Protein AF-A0A1S3R0Y3-F1 (afdb_monomer)

Solvent-accessible surface area (backbone atoms only — not comparable to full-atom values): 11071 Å² total; per-residue (Å²): 137,81,85,80,73,81,81,74,73,84,85,60,102,58,86,78,63,63,68,37,52,80,75,58,66,42,32,92,83,38,48,72,44,59,36,94,90,79,39,44,61,43,45,50,50,42,82,32,35,34,68,80,30,34,78,36,69,38,55,59,54,77,77,58,70,69,76,22,34,86,81,18,46,62,41,65,45,91,49,38,69,45,35,50,48,47,82,26,37,35,62,80,35,19,73,37,76,48,66,53,46,78,75,60,78,46,63,93,84,22,50,65,40,68,37,86,57,42,67,48,67,46,70,60,94,86,68,75,69,80,77,76,77,93,63,90,78,75,92,62,76,51,77,71,58,60,51,54,55,53,51,54,56,54,54,60,60,55,66,75,70,62,89,73,82,94,81,82,85,82,91,84,91,131

Radius of gyration: 30.77 Å; Cα contacts (8 Å, |Δi|>4): 221; chains: 1; bounding box: 70×53×86 Å

Secondary structure (DSSP, 8-state):
-----------SS-TT---GGGG--SPTT-EEEE-TTT--EEEEPPTTEESTTS-EE--TTTSSS-S-STTPEEEEETTEEEEEPPTTEESTTS-EEP-GGGG----TTPEEEEETTEEEEEPPTT----------S-----HHHHHHHHHHHHHHHHHSS--S----PPP---

pLDDT: mean 76.76, std 22.25, range [33.72, 98.38]

Mean predicted aligned error: 16.37 Å

Structure (mmCIF, N/CA/C/O backbone):
data_AF-A0A1S3R0Y3-F1
#
_entry.id   AF-A0A1S3R0Y3-F1
#
loop_
_atom_site.group_PDB
_atom_site.id
_atom_site.type_symbol
_atom_site.label_atom_id
_atom_site.label_alt_id
_atom_site.label_comp_id
_atom_site.label_asym_id
_atom_site.label_entity_id
_atom_site.label_seq_id
_atom_site.pdbx_PDB_ins_code
_atom_site.Cartn_x
_atom_site.Cartn_y
_atom_site.Cartn_z
_atom_site.occupancy
_atom_site.B_iso_or_equiv
_atom_site.auth_seq_id
_atom_site.auth_comp_id
_atom_site.auth_asym_id
_atom_site.auth_atom_id
_atom_site.pdbx_PDB_model_num
ATOM 1 N N . MET A 1 1 ? -7.680 -12.166 -41.995 1.00 37.97 1 MET A N 1
ATOM 2 C CA . MET A 1 1 ? -7.065 -10.854 -42.284 1.00 37.97 1 MET A CA 1
ATOM 3 C C . MET A 1 1 ? -6.129 -10.521 -41.136 1.00 37.97 1 MET A C 1
ATOM 5 O O . MET A 1 1 ? -6.615 -10.230 -40.055 1.00 37.97 1 MET A O 1
ATOM 9 N N . ALA A 1 2 ? -4.818 -10.668 -41.329 1.00 43.03 2 ALA A N 1
ATOM 10 C CA . ALA A 1 2 ? -3.822 -10.238 -40.351 1.00 43.03 2 ALA A CA 1
ATOM 11 C C . ALA A 1 2 ? -3.462 -8.782 -40.661 1.00 43.03 2 ALA A C 1
ATOM 13 O O . ALA A 1 2 ? -3.116 -8.464 -41.800 1.00 43.03 2 ALA A O 1
ATOM 14 N N . LEU A 1 3 ? -3.620 -7.901 -39.676 1.00 42.75 3 LEU A N 1
ATOM 15 C CA . LEU A 1 3 ? -3.210 -6.507 -39.779 1.00 42.75 3 LEU A CA 1
ATOM 16 C C . LEU A 1 3 ? -1.680 -6.476 -39.788 1.00 42.75 3 LEU A C 1
ATOM 18 O O . LEU A 1 3 ? -1.038 -6.750 -38.779 1.00 42.75 3 LEU A O 1
ATOM 22 N N . PHE A 1 4 ? -1.109 -6.193 -40.957 1.00 45.78 4 PHE A N 1
ATOM 23 C CA . PHE A 1 4 ? 0.299 -5.858 -41.104 1.00 45.78 4 PHE A CA 1
ATOM 24 C C . PHE A 1 4 ? 0.556 -4.563 -40.328 1.00 45.78 4 PHE A C 1
ATOM 26 O O . PHE A 1 4 ? 0.118 -3.493 -40.748 1.00 45.78 4 PHE A O 1
ATOM 33 N N . VAL A 1 5 ? 1.248 -4.656 -39.194 1.00 47.97 5 VAL A N 1
ATOM 34 C CA . VAL A 1 5 ? 1.864 -3.480 -38.575 1.00 47.97 5 VAL A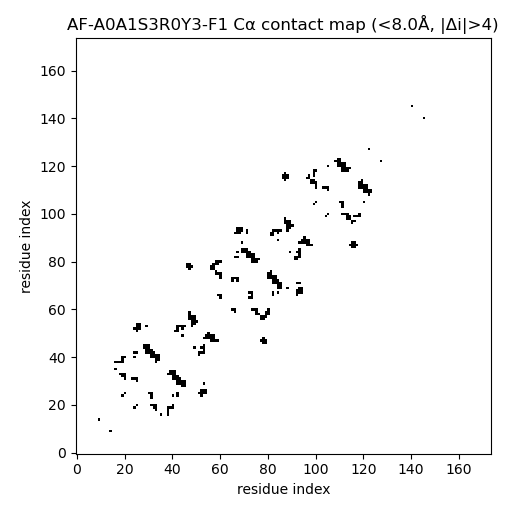 CA 1
ATOM 35 C C . VAL A 1 5 ? 3.049 -3.102 -39.473 1.00 47.97 5 VAL A C 1
ATOM 37 O O . VAL A 1 5 ? 3.887 -3.966 -39.742 1.00 47.97 5 VAL A O 1
ATOM 40 N N . PRO A 1 6 ? 3.111 -1.875 -40.018 1.00 47.69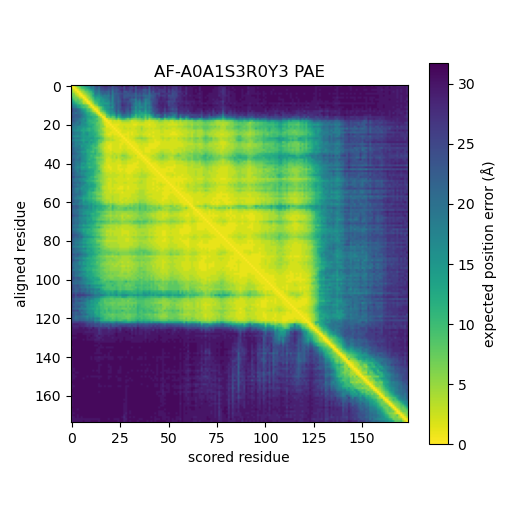 6 PRO A N 1
ATOM 41 C CA . PRO A 1 6 ? 4.212 -1.475 -40.882 1.00 47.69 6 PRO A CA 1
ATOM 42 C C . PRO A 1 6 ? 5.517 -1.515 -40.083 1.00 47.69 6 PRO A C 1
ATOM 44 O O . PRO A 1 6 ? 5.657 -0.820 -39.080 1.00 47.69 6 PRO A O 1
ATOM 47 N N . VAL A 1 7 ? 6.467 -2.336 -40.532 1.00 56.19 7 VAL A N 1
ATOM 48 C CA . VAL A 1 7 ? 7.832 -2.354 -40.001 1.00 56.19 7 VAL A CA 1
ATOM 49 C C . VAL A 1 7 ? 8.481 -1.036 -40.413 1.00 56.19 7 VAL A C 1
ATOM 51 O O . VAL A 1 7 ? 8.823 -0.835 -41.579 1.00 56.19 7 VAL A O 1
ATOM 54 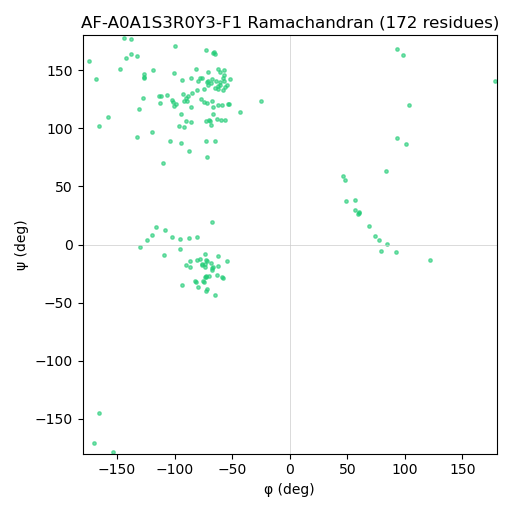N N . SER A 1 8 ? 8.577 -0.096 -39.477 1.00 55.28 8 SER A N 1
ATOM 55 C CA . SER A 1 8 ? 9.318 1.147 -39.669 1.00 55.28 8 SER A CA 1
ATOM 56 C C . SER A 1 8 ? 10.802 0.828 -39.907 1.00 55.28 8 SER A C 1
ATOM 58 O O . SER A 1 8 ? 11.365 0.010 -39.176 1.00 55.28 8 SER A O 1
ATOM 60 N N . PRO A 1 9 ? 11.453 1.439 -40.916 1.00 57.53 9 PRO A N 1
ATOM 61 C CA . PRO A 1 9 ? 12.876 1.235 -41.166 1.00 57.53 9 PRO A CA 1
ATOM 62 C C . PRO A 1 9 ? 13.696 1.717 -39.957 1.00 57.53 9 PRO A C 1
ATOM 64 O O . PRO A 1 9 ? 13.252 2.638 -39.259 1.00 57.53 9 PRO A O 1
ATOM 67 N N . PRO A 1 10 ? 14.883 1.132 -39.700 1.00 54.03 10 PRO A N 1
ATOM 68 C CA . PRO A 1 10 ? 15.693 1.465 -38.534 1.00 54.03 10 PRO A CA 1
ATOM 69 C C . PRO A 1 10 ? 16.044 2.953 -38.577 1.00 54.03 10 PRO A C 1
ATOM 71 O O . PRO A 1 10 ? 16.822 3.413 -39.410 1.00 54.03 10 PRO A O 1
ATOM 74 N N . SER A 1 11 ? 15.399 3.720 -37.705 1.00 55.38 11 SER A N 1
ATOM 75 C CA . SER A 1 11 ? 15.542 5.168 -37.626 1.00 55.38 11 SER A CA 1
ATOM 76 C C . SER A 1 11 ? 16.413 5.480 -36.413 1.00 55.38 11 SER A C 1
ATOM 78 O O . SER A 1 11 ? 15.910 5.632 -35.305 1.00 55.38 11 SER A O 1
ATOM 80 N N . GLY A 1 12 ? 17.732 5.521 -36.612 1.00 55.03 12 GLY A N 1
ATOM 81 C CA . GLY A 1 12 ? 18.718 5.806 -35.567 1.00 55.03 12 GLY A CA 1
ATOM 82 C C . GLY A 1 12 ? 20.138 5.9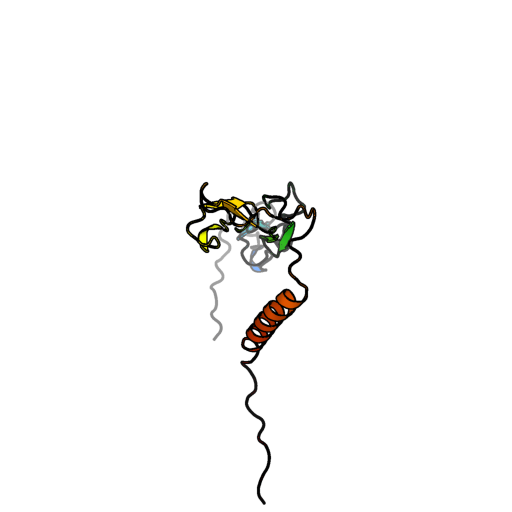25 -36.131 1.00 55.03 12 GLY A C 1
ATOM 83 O O . GLY A 1 12 ? 20.427 5.406 -37.204 1.00 55.03 12 GLY A O 1
ATOM 84 N N . LEU A 1 13 ? 21.032 6.615 -35.411 1.00 53.72 13 LEU A N 1
ATOM 85 C CA . LEU A 1 13 ? 22.403 6.957 -35.842 1.00 53.72 13 LEU A CA 1
ATOM 86 C C . LEU A 1 13 ? 23.315 5.729 -36.097 1.00 53.72 13 LEU A C 1
ATOM 88 O O . LEU A 1 13 ? 24.408 5.881 -36.634 1.00 53.72 13 LEU A O 1
ATOM 92 N N . LEU A 1 14 ? 22.876 4.518 -35.731 1.00 57.19 14 LEU A N 1
ATOM 93 C CA . LEU A 1 14 ? 23.610 3.257 -35.872 1.00 57.19 14 LEU A CA 1
ATOM 94 C C . LEU A 1 14 ? 22.691 2.186 -36.486 1.00 57.19 14 LEU A C 1
ATOM 96 O O . LEU A 1 14 ? 21.966 1.488 -35.783 1.00 57.19 14 LEU A O 1
ATOM 100 N N . CYS A 1 15 ? 22.715 2.052 -37.813 1.00 55.59 15 CYS A N 1
ATOM 101 C CA . CYS A 1 15 ? 21.831 1.198 -38.622 1.00 55.59 15 CYS A CA 1
ATOM 102 C C . CYS A 1 15 ? 22.006 -0.334 -38.439 1.00 55.59 15 CYS A C 1
ATOM 104 O O . CYS A 1 15 ? 21.624 -1.092 -39.326 1.00 55.59 15 CYS A O 1
ATOM 106 N N . HIS A 1 16 ? 22.614 -0.794 -37.340 1.00 62.06 16 HIS A N 1
ATOM 107 C CA . HIS A 1 16 ? 22.883 -2.210 -37.038 1.00 62.06 16 HIS A CA 1
ATOM 108 C C . HIS A 1 16 ? 22.303 -2.665 -35.688 1.00 62.06 16 HIS A C 1
ATOM 110 O O . HIS A 1 16 ? 22.640 -3.749 -35.217 1.00 62.06 16 HIS A O 1
ATOM 116 N N . LEU A 1 17 ? 21.573 -1.798 -34.981 1.00 66.25 17 LEU A N 1
ATOM 117 C CA . LEU A 1 17 ? 21.052 -2.120 -33.658 1.00 66.25 17 LEU A CA 1
ATOM 118 C C . LEU A 1 17 ? 19.615 -2.611 -33.795 1.00 66.25 17 LEU A C 1
ATOM 120 O O . LEU A 1 17 ? 18.704 -1.810 -34.004 1.00 66.25 17 LEU A O 1
ATOM 124 N N . ASP A 1 18 ? 19.443 -3.928 -33.722 1.0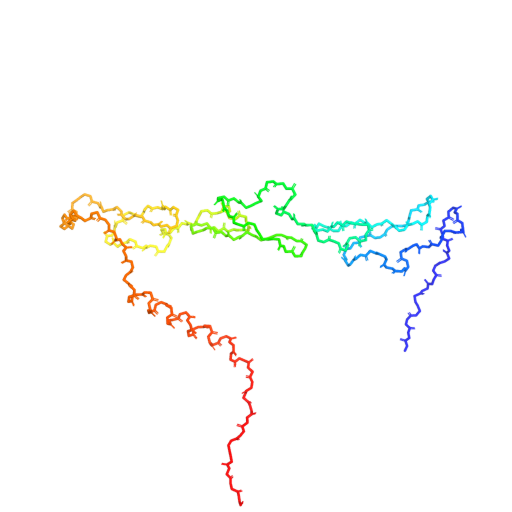0 80.25 18 ASP A N 1
ATOM 125 C CA . ASP A 1 18 ? 18.121 -4.541 -33.680 1.00 80.25 18 ASP A CA 1
ATOM 126 C C . ASP A 1 18 ? 17.389 -4.085 -32.412 1.00 80.25 18 ASP A C 1
ATOM 128 O O . ASP A 1 18 ? 17.976 -4.018 -31.328 1.00 80.25 18 ASP A O 1
ATOM 132 N N . ASP A 1 19 ? 16.106 -3.748 -32.549 1.00 85.50 19 ASP A N 1
ATOM 133 C CA . ASP A 1 19 ? 15.282 -3.378 -31.404 1.00 85.50 19 ASP A CA 1
ATOM 134 C C . ASP A 1 19 ? 15.093 -4.594 -30.488 1.00 85.50 19 ASP A C 1
ATOM 136 O O . ASP A 1 19 ? 14.425 -5.575 -30.830 1.00 85.50 19 ASP A O 1
ATOM 140 N N . ALA A 1 20 ? 15.685 -4.521 -29.300 1.00 89.81 20 ALA A N 1
ATOM 141 C CA . ALA A 1 20 ? 15.667 -5.601 -28.327 1.00 89.81 20 ALA A CA 1
ATOM 142 C C . ALA A 1 20 ? 14.262 -5.846 -27.753 1.00 89.81 20 ALA A C 1
ATOM 144 O O . ALA A 1 20 ? 13.978 -6.942 -27.260 1.00 89.81 20 ALA A O 1
ATOM 145 N N . CYS A 1 21 ? 13.369 -4.856 -27.848 1.00 91.25 21 CYS A N 1
ATOM 146 C CA . CYS A 1 21 ? 12.012 -4.929 -27.320 1.00 91.25 21 CYS A CA 1
ATOM 147 C C . CYS A 1 21 ? 11.048 -5.740 -28.202 1.00 91.25 21 CYS A C 1
ATOM 149 O O . CYS A 1 21 ? 9.997 -6.150 -27.715 1.00 91.25 21 CYS A O 1
ATOM 151 N N . VAL A 1 22 ? 11.418 -6.079 -29.446 1.00 91.38 22 VAL A N 1
ATOM 152 C CA . VAL A 1 22 ? 10.579 -6.875 -30.373 1.00 91.38 22 VAL A CA 1
ATOM 153 C C . VAL A 1 22 ? 10.190 -8.243 -29.801 1.00 91.38 22 VAL A C 1
ATOM 155 O O . VAL A 1 22 ? 9.133 -8.781 -30.126 1.00 91.38 22 VAL A O 1
ATOM 158 N N . SER A 1 23 ? 11.027 -8.809 -28.931 1.00 90.56 23 SER A N 1
ATOM 159 C CA . SER A 1 23 ? 10.782 -10.111 -28.298 1.00 90.56 23 SER A CA 1
ATOM 160 C C . SER A 1 23 ? 9.965 -10.046 -27.002 1.00 90.56 23 SER A C 1
ATOM 162 O O . SER A 1 23 ? 9.802 -11.076 -26.356 1.00 90.56 23 SER A O 1
ATOM 164 N N . ASN A 1 24 ? 9.448 -8.868 -26.625 1.00 90.94 24 ASN A N 1
ATOM 165 C CA . ASN A 1 24 ? 8.795 -8.609 -25.335 1.00 90.94 24 ASN A CA 1
ATOM 166 C C . ASN A 1 24 ? 9.594 -9.176 -24.141 1.00 90.94 24 ASN A C 1
ATOM 168 O O . ASN A 1 24 ? 9.101 -10.028 -23.403 1.00 90.94 24 ASN A O 1
ATOM 172 N N . PRO A 1 25 ? 10.850 -8.738 -23.949 1.00 94.56 25 PRO A N 1
ATOM 173 C CA . PRO A 1 25 ? 11.733 -9.296 -22.925 1.00 94.56 25 PRO A CA 1
ATOM 174 C C . PRO A 1 25 ? 11.360 -8.888 -21.489 1.00 94.56 25 PRO A C 1
ATOM 176 O O . PRO A 1 25 ? 11.892 -9.468 -20.545 1.00 94.56 25 PRO A O 1
ATOM 179 N N . CYS A 1 26 ? 10.493 -7.886 -21.317 1.00 96.19 26 CYS A N 1
ATOM 180 C CA . CYS A 1 26 ? 10.024 -7.400 -20.020 1.00 96.19 26 CYS A CA 1
ATOM 181 C C . CYS A 1 26 ? 8.635 -7.969 -19.700 1.00 96.19 26 CYS A C 1
ATOM 183 O O . CYS A 1 26 ? 7.825 -8.166 -20.605 1.00 96.19 26 CYS A O 1
ATOM 185 N N . ASN A 1 27 ? 8.355 -8.199 -18.417 1.00 95.31 27 ASN A N 1
ATOM 186 C CA . ASN A 1 27 ? 7.056 -8.675 -17.948 1.00 95.31 27 ASN A CA 1
ATOM 187 C C . ASN A 1 27 ? 5.938 -7.638 -18.167 1.00 95.31 27 ASN A C 1
ATOM 189 O O . ASN A 1 27 ? 6.201 -6.455 -18.403 1.00 95.31 27 ASN A O 1
ATOM 193 N N . GLU A 1 28 ? 4.685 -8.081 -18.071 1.00 91.50 28 GLU A N 1
ATOM 194 C CA . GLU A 1 28 ? 3.516 -7.226 -18.281 1.00 91.50 28 GLU A CA 1
ATOM 195 C C . GLU A 1 28 ? 3.538 -5.977 -17.384 1.00 91.50 28 GLU A C 1
ATOM 197 O O . GLU A 1 28 ? 3.884 -6.024 -16.205 1.00 91.50 28 GLU A O 1
ATOM 202 N N . GLY A 1 29 ? 3.188 -4.827 -17.966 1.00 90.19 29 GLY A N 1
ATOM 203 C CA . GLY A 1 29 ? 3.180 -3.539 -17.266 1.00 90.19 29 GLY A CA 1
ATOM 204 C C . GLY A 1 29 ? 4.550 -2.865 -17.110 1.00 90.19 29 GLY A C 1
ATOM 205 O O . GLY A 1 29 ? 4.597 -1.720 -16.660 1.00 90.19 29 GLY A O 1
ATOM 206 N N . ALA A 1 30 ? 5.651 -3.514 -17.503 1.00 95.75 30 ALA A N 1
ATOM 207 C CA . ALA A 1 30 ? 6.968 -2.884 -17.557 1.00 95.75 30 ALA A CA 1
ATOM 208 C C . ALA A 1 30 ? 7.168 -2.059 -18.837 1.00 95.75 30 ALA A C 1
ATOM 210 O O . ALA A 1 30 ? 6.621 -2.364 -19.899 1.00 95.75 30 ALA A O 1
ATOM 211 N N . VAL A 1 31 ? 8.002 -1.023 -18.741 1.00 95.75 31 VAL A N 1
ATOM 212 C CA . VAL A 1 31 ? 8.427 -0.221 -19.898 1.00 95.75 31 VAL A CA 1
ATOM 213 C C . VAL A 1 31 ? 9.736 -0.795 -20.438 1.00 95.75 31 VAL A C 1
ATOM 215 O O . VAL A 1 31 ? 10.672 -1.009 -19.666 1.00 95.75 31 VAL A O 1
ATOM 218 N N . CYS A 1 32 ? 9.798 -1.053 -21.747 1.00 94.62 32 CYS A N 1
ATOM 219 C CA . CYS A 1 32 ? 10.984 -1.580 -22.424 1.00 94.62 32 CYS A CA 1
ATOM 220 C C . CYS A 1 32 ? 11.666 -0.497 -23.262 1.00 94.62 32 CYS A C 1
ATOM 222 O O . CYS A 1 32 ? 11.022 0.107 -24.118 1.00 94.62 32 CYS A O 1
ATOM 224 N N . ASP A 1 33 ? 12.973 -0.328 -23.057 1.00 93.19 33 ASP A N 1
ATOM 225 C CA . ASP A 1 33 ? 13.843 0.536 -23.854 1.00 93.19 33 ASP A CA 1
ATOM 226 C C . ASP A 1 33 ? 15.056 -0.251 -24.375 1.00 93.19 33 ASP A C 1
ATOM 228 O O . ASP 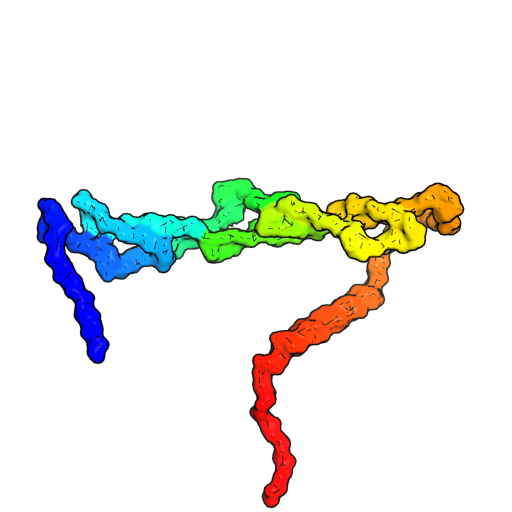A 1 33 ? 15.623 -1.089 -23.673 1.00 93.19 33 ASP A O 1
ATOM 232 N N . THR A 1 34 ? 15.518 0.041 -25.591 1.00 89.19 34 THR A N 1
ATOM 233 C CA . THR A 1 34 ? 16.741 -0.569 -26.142 1.00 89.19 34 THR A CA 1
ATOM 234 C C . THR A 1 34 ? 17.971 0.274 -25.792 1.00 89.19 34 THR A C 1
ATOM 236 O O . THR A 1 34 ? 18.032 1.471 -26.073 1.00 89.19 34 THR A O 1
ATOM 239 N N . ASN A 1 35 ? 18.989 -0.345 -25.186 1.00 87.81 35 ASN A N 1
ATOM 240 C CA . ASN A 1 35 ? 20.236 0.325 -24.822 1.00 87.81 35 ASN A CA 1
ATOM 241 C C . ASN A 1 35 ? 21.037 0.731 -26.078 1.00 87.81 35 ASN A C 1
ATOM 243 O O . ASN A 1 35 ? 21.435 -0.149 -26.845 1.00 87.81 35 ASN A O 1
ATOM 247 N N . PRO A 1 36 ? 21.383 2.020 -26.259 1.00 84.31 36 PRO A N 1
ATOM 248 C CA . PRO A 1 36 ? 22.039 2.504 -27.475 1.00 84.31 36 PRO A CA 1
ATOM 249 C C . PRO A 1 36 ? 23.511 2.079 -27.628 1.00 84.31 36 PRO A C 1
ATOM 251 O O . PRO A 1 36 ? 24.068 2.221 -28.713 1.00 84.31 36 PRO A O 1
ATOM 254 N N . LEU A 1 37 ? 24.163 1.585 -26.567 1.00 84.56 37 LEU A N 1
ATOM 255 C CA . LEU A 1 37 ? 25.581 1.202 -26.584 1.00 84.56 37 LEU A CA 1
ATOM 256 C C . LEU A 1 37 ? 25.801 -0.281 -26.897 1.00 84.56 37 LEU A C 1
ATOM 258 O O . LEU A 1 37 ? 26.807 -0.631 -27.507 1.00 84.56 37 LEU A O 1
ATOM 262 N N . ASN A 1 38 ? 24.903 -1.156 -26.442 1.00 87.00 38 ASN A N 1
ATOM 263 C CA . ASN A 1 38 ? 25.073 -2.609 -26.551 1.00 87.00 38 ASN A CA 1
ATOM 264 C C . ASN A 1 38 ? 23.858 -3.343 -27.135 1.00 87.00 38 ASN A C 1
ATOM 266 O O . ASN A 1 38 ? 23.921 -4.561 -27.280 1.00 87.00 38 ASN A O 1
ATOM 270 N N . GLY A 1 39 ? 22.766 -2.636 -27.449 1.00 84.88 39 GLY A N 1
ATOM 271 C CA . GLY A 1 39 ? 21.568 -3.227 -28.050 1.00 84.88 39 GLY A CA 1
ATOM 272 C C . GLY A 1 39 ? 20.794 -4.151 -27.123 1.00 84.88 39 GLY A C 1
ATOM 273 O O . GLY A 1 39 ? 20.000 -4.953 -27.592 1.00 84.88 39 GLY A O 1
ATOM 274 N N . ARG A 1 40 ? 21.039 -4.100 -25.811 1.00 89.44 40 ARG A N 1
ATOM 275 C CA . ARG A 1 40 ? 20.311 -4.917 -24.839 1.00 89.44 40 ARG A CA 1
ATOM 276 C C . ARG A 1 40 ? 19.017 -4.224 -24.418 1.00 89.44 40 ARG A C 1
ATOM 278 O O . ARG A 1 40 ? 19.014 -3.015 -24.205 1.00 89.44 40 ARG A O 1
ATOM 285 N N . ALA A 1 41 ? 17.959 -5.002 -24.204 1.00 91.31 41 ALA A N 1
ATOM 286 C CA . ALA A 1 41 ? 16.737 -4.504 -23.584 1.00 91.31 41 ALA A CA 1
ATOM 287 C C . ALA A 1 41 ? 16.984 -4.066 -22.131 1.00 91.31 41 ALA A C 1
ATOM 289 O O . ALA A 1 41 ? 17.631 -4.771 -21.347 1.00 91.31 41 ALA A O 1
ATOM 290 N N . ILE A 1 42 ? 16.448 -2.903 -21.789 1.00 94.06 42 ILE A N 1
ATOM 291 C CA . ILE A 1 42 ? 16.377 -2.334 -20.451 1.00 94.06 42 ILE A CA 1
ATOM 292 C C . ILE A 1 42 ? 14.901 -2.317 -20.071 1.00 94.06 42 ILE A C 1
ATOM 294 O O . ILE A 1 42 ? 14.087 -1.708 -20.758 1.00 94.06 42 ILE A O 1
ATOM 298 N N . CYS A 1 43 ? 14.571 -2.986 -18.970 1.00 96.25 43 CYS A N 1
ATOM 299 C CA . CYS A 1 43 ? 13.223 -3.000 -18.426 1.00 96.25 43 CYS A CA 1
ATOM 300 C C . CYS A 1 43 ? 13.141 -2.050 -17.232 1.00 96.25 43 CYS A C 1
ATOM 302 O O . CYS A 1 43 ? 13.891 -2.199 -16.264 1.00 96.25 43 CYS A O 1
ATOM 304 N N . THR A 1 44 ? 12.216 -1.097 -17.289 1.00 96.75 44 THR A N 1
ATOM 305 C CA . THR A 1 44 ? 11.828 -0.275 -16.142 1.00 96.75 44 THR A CA 1
ATOM 306 C C . THR A 1 44 ? 10.609 -0.915 -15.495 1.00 96.75 44 THR A C 1
ATOM 308 O O . THR A 1 44 ? 9.537 -0.979 -16.101 1.00 96.75 44 THR A O 1
ATOM 311 N N . CYS A 1 45 ? 10.792 -1.429 -14.280 1.00 96.88 45 CYS A N 1
ATOM 312 C CA . CYS A 1 45 ? 9.772 -2.222 -13.608 1.00 96.88 45 CYS A CA 1
ATOM 313 C C . CYS A 1 45 ? 8.657 -1.360 -13.010 1.00 96.88 45 CYS A C 1
ATOM 315 O O . CYS A 1 45 ? 8.939 -0.273 -12.492 1.00 96.88 45 CYS A O 1
ATOM 317 N N . PRO A 1 46 ? 7.402 -1.843 -13.044 1.00 95.94 46 PRO A N 1
ATOM 318 C CA . PRO A 1 46 ? 6.334 -1.253 -12.253 1.00 95.94 46 PRO A CA 1
ATOM 319 C C . PRO A 1 46 ? 6.618 -1.430 -10.752 1.00 95.94 46 PRO A C 1
ATOM 321 O O . PRO A 1 46 ? 7.461 -2.234 -10.346 1.00 95.94 46 PRO A O 1
ATOM 324 N N . ALA A 1 47 ? 5.909 -0.667 -9.918 1.00 94.38 47 ALA A N 1
ATOM 325 C CA . ALA A 1 47 ? 5.997 -0.817 -8.467 1.00 94.38 47 ALA A CA 1
ATOM 326 C C . ALA A 1 47 ? 5.644 -2.256 -8.047 1.00 94.38 47 ALA A C 1
ATOM 328 O O . ALA A 1 47 ? 4.736 -2.851 -8.623 1.00 94.38 47 ALA A O 1
ATOM 329 N N . GLY A 1 48 ? 6.373 -2.799 -7.067 1.00 95.38 48 GLY A N 1
ATOM 330 C CA . GLY A 1 48 ? 6.185 -4.173 -6.584 1.00 95.38 48 GLY A CA 1
ATOM 331 C C . GLY A 1 48 ? 6.921 -5.250 -7.392 1.00 95.38 48 GLY A C 1
ATOM 332 O O . GLY A 1 48 ? 6.851 -6.420 -7.041 1.00 95.38 48 GLY A O 1
ATOM 333 N N . PHE A 1 49 ? 7.665 -4.891 -8.447 1.00 97.00 49 PHE A N 1
ATOM 334 C CA . PHE A 1 49 ? 8.424 -5.856 -9.251 1.00 97.00 49 PHE A CA 1
ATOM 335 C C . PHE A 1 49 ? 9.899 -5.485 -9.377 1.00 97.00 49 PHE A C 1
ATOM 337 O O . PHE A 1 49 ? 10.282 -4.316 -9.446 1.00 97.00 49 PHE A O 1
ATOM 344 N N . VAL A 1 50 ? 10.742 -6.511 -9.447 1.00 95.50 50 VAL A N 1
ATOM 345 C CA . VAL A 1 50 ? 12.200 -6.403 -9.529 1.00 95.50 50 VAL A CA 1
ATOM 346 C C . VAL A 1 50 ? 12.787 -7.402 -10.536 1.00 95.50 50 VAL A C 1
ATOM 348 O O . VAL A 1 50 ? 12.095 -8.217 -11.151 1.00 95.50 50 VAL A O 1
ATOM 351 N N . GLY A 1 51 ? 14.105 -7.324 -10.731 1.00 95.38 51 GLY A N 1
ATOM 352 C CA . GLY A 1 51 ? 14.856 -8.185 -11.643 1.00 95.38 51 GLY A CA 1
ATOM 353 C C . GLY A 1 51 ? 15.023 -7.595 -13.045 1.00 95.38 51 GLY A C 1
ATOM 354 O O . GLY A 1 51 ? 14.401 -6.606 -13.413 1.00 95.38 51 GLY A O 1
ATOM 355 N N . GLY A 1 52 ? 15.892 -8.215 -13.849 1.00 94.81 52 GLY A N 1
ATOM 356 C CA . GLY A 1 52 ? 16.257 -7.688 -15.173 1.00 94.81 52 GLY A CA 1
ATOM 357 C C . GLY A 1 52 ? 15.128 -7.693 -16.209 1.00 94.81 52 GLY A C 1
ATOM 358 O O . GLY A 1 52 ? 15.228 -6.971 -17.193 1.00 94.81 52 GLY A O 1
ATOM 359 N N . ALA A 1 53 ? 14.083 -8.492 -15.984 1.00 95.69 53 ALA A N 1
ATOM 360 C CA . ALA A 1 53 ? 12.892 -8.591 -16.827 1.00 95.69 53 ALA A CA 1
ATOM 361 C C . ALA A 1 53 ? 11.601 -8.212 -16.077 1.00 95.69 53 ALA A C 1
ATOM 363 O O . ALA A 1 53 ? 10.516 -8.419 -16.608 1.00 95.69 53 ALA A O 1
ATOM 364 N N . CYS A 1 54 ? 11.691 -7.689 -14.846 1.00 96.88 54 CYS A N 1
ATOM 365 C CA . CYS A 1 54 ? 10.528 -7.352 -14.008 1.00 96.88 54 CYS A CA 1
ATOM 366 C C . CYS A 1 54 ? 9.578 -8.535 -13.741 1.00 96.88 54 CYS A C 1
ATOM 368 O O . CYS A 1 54 ? 8.370 -8.372 -13.597 1.00 96.88 54 CYS A O 1
ATOM 370 N N . ASN A 1 55 ? 10.131 -9.746 -13.712 1.00 95.69 55 ASN A N 1
ATOM 371 C CA . ASN A 1 55 ? 9.404 -11.001 -13.533 1.00 95.69 55 ASN A CA 1
ATOM 372 C C . ASN A 1 55 ? 9.516 -11.561 -12.108 1.00 95.69 55 ASN A C 1
ATOM 374 O O . ASN A 1 55 ? 9.144 -12.707 -11.868 1.00 95.69 55 ASN A O 1
ATOM 378 N N . GLN A 1 56 ? 10.115 -10.802 -11.194 1.00 95.81 56 GLN A N 1
ATOM 379 C CA . GLN A 1 56 ? 10.268 -11.186 -9.799 1.00 95.81 56 GLN A CA 1
ATOM 380 C C . GLN A 1 56 ? 9.430 -10.246 -8.955 1.00 95.81 56 GLN A C 1
ATOM 382 O O . GLN A 1 56 ? 9.557 -9.029 -9.068 1.00 95.81 56 GLN A O 1
ATOM 387 N N . ASP A 1 57 ? 8.594 -10.836 -8.120 1.00 96.75 57 ASP A N 1
ATOM 388 C CA . ASP A 1 57 ? 7.822 -10.124 -7.120 1.00 96.75 57 ASP A CA 1
ATOM 389 C C . ASP A 1 57 ? 8.738 -9.566 -6.019 1.00 96.75 57 ASP A C 1
ATOM 391 O O . ASP A 1 57 ? 9.705 -10.215 -5.599 1.00 96.75 57 ASP A O 1
ATOM 395 N N . MET A 1 58 ? 8.464 -8.340 -5.589 1.00 96.38 58 MET A N 1
ATOM 396 C CA . MET A 1 58 ? 9.202 -7.660 -4.534 1.00 96.38 58 MET A CA 1
ATOM 397 C C . MET A 1 58 ? 8.553 -7.967 -3.187 1.00 96.38 58 MET A C 1
ATOM 399 O O . MET A 1 58 ? 7.532 -7.389 -2.872 1.00 96.38 58 MET A O 1
ATOM 403 N N . ASP A 1 59 ? 9.177 -8.805 -2.356 1.00 96.75 59 ASP A N 1
ATOM 404 C CA . ASP A 1 59 ? 8.613 -9.120 -1.036 1.00 96.75 59 ASP A CA 1
ATOM 405 C C . ASP A 1 59 ? 8.737 -7.947 -0.055 1.00 96.75 59 ASP A C 1
ATOM 407 O O . ASP A 1 59 ? 9.725 -7.876 0.684 1.00 96.75 59 ASP A O 1
ATOM 411 N N . GLU A 1 60 ? 7.750 -7.041 -0.008 1.00 95.88 60 GLU A N 1
ATOM 412 C CA . GLU A 1 60 ? 7.809 -5.835 0.831 1.00 95.88 60 GLU A CA 1
ATOM 413 C C . GLU A 1 60 ? 7.892 -6.134 2.333 1.00 95.88 60 GLU A C 1
ATOM 415 O O . GLU A 1 60 ? 8.347 -5.284 3.105 1.00 95.88 60 GLU A O 1
ATOM 420 N N . CYS A 1 61 ? 7.529 -7.346 2.763 1.00 96.75 61 CYS A N 1
ATOM 421 C CA . CYS A 1 61 ? 7.638 -7.766 4.158 1.00 96.75 61 CYS A CA 1
ATOM 422 C C . CYS A 1 61 ? 9.083 -8.101 4.575 1.00 96.75 61 CYS A C 1
ATOM 424 O O . CYS A 1 61 ? 9.366 -8.143 5.776 1.00 96.75 61 CYS A O 1
ATOM 426 N N . SER A 1 62 ? 9.991 -8.326 3.618 1.00 95.69 62 SER A N 1
ATOM 427 C CA . SER A 1 62 ? 11.361 -8.810 3.868 1.00 95.69 62 SER A CA 1
ATOM 428 C C . SER A 1 62 ? 1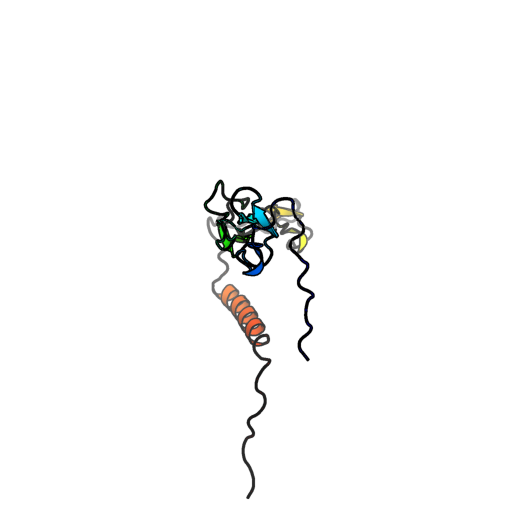2.463 -7.768 3.628 1.00 95.69 62 SER A C 1
ATOM 430 O O . SER A 1 62 ? 13.623 -8.001 3.970 1.00 95.69 62 SER A O 1
ATOM 432 N N . ILE A 1 63 ? 12.137 -6.611 3.050 1.00 90.06 63 ILE A N 1
ATOM 433 C CA . ILE A 1 63 ? 13.130 -5.622 2.566 1.00 90.06 63 ILE A CA 1
ATOM 434 C C . ILE A 1 63 ? 13.502 -4.597 3.640 1.00 90.06 63 ILE A C 1
ATOM 436 O O . ILE A 1 63 ? 14.525 -3.919 3.534 1.00 90.06 63 ILE A O 1
ATOM 440 N N . GLY A 1 64 ? 12.686 -4.463 4.686 1.00 90.00 64 GLY A N 1
ATOM 441 C CA . GLY A 1 64 ? 12.877 -3.443 5.708 1.00 90.00 64 GLY A CA 1
ATOM 442 C C . GLY A 1 64 ? 12.051 -3.674 6.965 1.00 90.00 64 GLY A C 1
ATOM 443 O O . GLY A 1 64 ? 11.862 -4.802 7.417 1.00 90.00 64 GLY A O 1
ATOM 444 N N . ALA A 1 65 ? 11.598 -2.573 7.566 1.00 93.25 65 ALA A N 1
ATOM 445 C CA . ALA A 1 65 ? 10.670 -2.632 8.686 1.00 93.25 65 ALA A CA 1
ATOM 446 C C . ALA A 1 65 ? 9.287 -3.088 8.205 1.00 93.25 65 ALA A C 1
ATOM 448 O O . ALA A 1 65 ? 8.882 -2.767 7.090 1.00 93.25 65 ALA A O 1
ATOM 449 N N . ASN A 1 66 ? 8.561 -3.797 9.073 1.00 95.00 66 ASN A N 1
ATOM 450 C CA . ASN A 1 66 ? 7.194 -4.223 8.794 1.00 95.00 66 ASN A CA 1
ATOM 451 C C . ASN A 1 66 ? 6.338 -3.000 8.392 1.00 95.00 66 ASN A C 1
ATOM 453 O O . ASN A 1 66 ? 6.228 -2.068 9.193 1.00 95.00 66 ASN A O 1
ATOM 457 N N . PRO A 1 67 ? 5.738 -2.983 7.185 1.00 95.75 67 PRO A N 1
ATOM 458 C CA . PRO A 1 67 ? 4.946 -1.852 6.718 1.00 95.75 67 PRO A CA 1
ATOM 459 C C . PRO A 1 67 ? 3.585 -1.743 7.419 1.00 95.75 67 PRO A C 1
ATOM 461 O O . PRO A 1 67 ? 2.895 -0.747 7.223 1.00 95.75 67 PRO A O 1
ATOM 464 N N . CYS A 1 68 ? 3.174 -2.722 8.221 1.00 97.69 68 CYS A N 1
ATOM 465 C CA . CYS A 1 68 ? 1.914 -2.700 8.955 1.00 97.69 68 CYS A CA 1
ATOM 466 C C . CYS A 1 68 ? 2.066 -2.020 10.324 1.00 97.69 68 CYS A C 1
ATOM 468 O O . CYS A 1 68 ? 2.915 -2.403 11.132 1.00 97.69 68 CYS A O 1
ATOM 470 N N . GLU A 1 69 ? 1.204 -1.046 10.603 1.00 96.94 69 GLU A N 1
ATOM 471 C CA . GLU A 1 69 ? 1.112 -0.347 11.885 1.00 96.94 69 GLU A CA 1
ATOM 472 C C . GLU A 1 69 ? 0.485 -1.244 12.969 1.00 96.94 69 GLU A C 1
ATOM 474 O O . GLU A 1 69 ? -0.058 -2.318 12.690 1.00 96.94 69 GLU A O 1
ATOM 479 N N . HIS A 1 70 ? 0.586 -0.815 14.232 1.00 95.69 70 HIS A N 1
ATOM 480 C CA . HIS A 1 70 ? -0.008 -1.488 15.400 1.00 95.69 70 HIS A CA 1
ATOM 481 C C . HIS A 1 70 ? 0.270 -3.002 15.483 1.00 95.69 70 HIS A C 1
ATOM 483 O O . HIS A 1 70 ? -0.577 -3.790 15.904 1.00 95.69 70 HIS A O 1
ATOM 489 N N . PHE A 1 71 ? 1.484 -3.412 15.096 1.00 92.88 71 PHE A N 1
ATOM 490 C CA . PHE A 1 71 ? 1.922 -4.814 15.066 1.00 92.88 71 PHE A CA 1
ATOM 491 C C . PHE A 1 71 ? 1.075 -5.714 14.149 1.00 92.88 71 PHE A C 1
ATOM 493 O O . PHE A 1 71 ? 0.993 -6.926 14.369 1.00 92.88 71 PHE A O 1
ATOM 500 N N . GLY A 1 72 ? 0.464 -5.140 13.108 1.00 96.56 72 GLY A N 1
ATOM 501 C CA . GLY A 1 72 ? -0.196 -5.900 12.053 1.00 96.56 72 GLY A CA 1
ATOM 502 C C . GLY A 1 72 ? 0.767 -6.885 11.387 1.00 96.56 72 GLY A C 1
ATOM 503 O O . GLY A 1 72 ? 1.969 -6.631 11.255 1.00 96.56 72 GLY A O 1
ATOM 504 N N . LYS A 1 73 ? 0.253 -8.042 10.968 1.00 97.56 73 LYS A N 1
ATOM 505 C CA . LYS A 1 73 ? 1.065 -9.051 10.283 1.00 97.56 73 LYS A CA 1
ATOM 506 C C . LYS A 1 73 ? 1.121 -8.735 8.790 1.00 97.56 73 LYS A C 1
ATOM 508 O O . LYS A 1 73 ? 0.091 -8.776 8.122 1.00 97.56 73 LYS A O 1
ATOM 513 N N . CYS A 1 74 ? 2.321 -8.476 8.278 1.00 98.06 74 CYS A N 1
ATOM 514 C CA . CYS A 1 74 ? 2.556 -8.318 6.845 1.00 98.06 74 CYS A CA 1
ATOM 515 C C . CYS A 1 74 ? 2.439 -9.663 6.124 1.00 98.06 74 CYS A C 1
ATOM 517 O O . CYS A 1 74 ? 2.925 -10.691 6.609 1.00 98.06 74 CYS A O 1
ATOM 519 N N . VAL A 1 75 ? 1.773 -9.646 4.975 1.00 97.75 75 VAL A N 1
ATOM 520 C CA . VAL A 1 75 ? 1.641 -10.772 4.057 1.00 97.75 75 VAL A CA 1
ATOM 521 C C . VAL A 1 75 ? 1.991 -10.274 2.665 1.00 97.75 75 VAL A C 1
ATOM 523 O O . VAL A 1 75 ? 1.301 -9.408 2.132 1.00 97.75 75 VAL A O 1
ATOM 526 N N . ASN A 1 76 ? 3.054 -10.832 2.094 1.00 97.81 76 ASN A N 1
ATOM 527 C CA . ASN A 1 76 ? 3.463 -10.517 0.736 1.00 97.81 76 ASN A CA 1
ATOM 528 C C . ASN A 1 76 ? 2.437 -11.028 -0.284 1.00 97.81 76 ASN A C 1
ATOM 530 O O . ASN A 1 76 ? 1.874 -12.117 -0.108 1.00 97.81 76 ASN A O 1
ATOM 534 N N . THR A 1 77 ? 2.206 -10.261 -1.342 1.00 97.12 77 THR A N 1
ATOM 535 C CA . THR A 1 77 ? 1.306 -10.598 -2.449 1.00 97.12 77 THR A CA 1
ATOM 536 C C . THR A 1 77 ? 1.951 -10.211 -3.778 1.00 97.12 77 THR A C 1
ATOM 538 O O . THR A 1 77 ? 2.899 -9.450 -3.813 1.00 97.12 77 THR A O 1
ATOM 541 N N . GLU A 1 78 ? 1.455 -10.726 -4.898 1.00 95.31 78 GLU A N 1
ATOM 542 C CA . GLU A 1 78 ? 2.064 -10.392 -6.188 1.00 95.31 78 GLU A CA 1
ATOM 543 C C . GLU A 1 78 ? 1.874 -8.901 -6.531 1.00 95.31 78 GLU A C 1
ATOM 545 O O . GLU A 1 78 ? 0.745 -8.418 -6.661 1.00 95.31 78 GLU A O 1
ATOM 550 N N . GLY A 1 79 ? 2.987 -8.177 -6.660 1.00 94.12 79 GLY A N 1
ATOM 551 C CA . GLY A 1 79 ? 3.067 -6.749 -6.950 1.00 94.12 79 GLY A CA 1
ATOM 552 C C . GLY A 1 79 ? 2.709 -5.828 -5.779 1.00 94.12 79 GLY A C 1
ATOM 553 O O . GLY A 1 79 ? 2.546 -4.624 -6.002 1.00 94.12 79 GLY A O 1
ATOM 554 N N . SER A 1 80 ? 2.500 -6.356 -4.566 1.00 96.06 80 SER A N 1
ATOM 555 C CA . SER A 1 80 ? 2.123 -5.555 -3.393 1.00 96.06 80 SER A CA 1
ATOM 556 C C . SER A 1 80 ? 2.175 -6.346 -2.080 1.00 96.06 80 SER A C 1
ATOM 558 O O . SER A 1 80 ? 2.469 -7.530 -2.043 1.00 96.06 80 SER A O 1
ATOM 560 N N . PHE A 1 81 ? 1.680 -5.761 -0.992 1.00 97.00 81 PHE A N 1
ATOM 561 C CA . PHE A 1 81 ? 1.503 -6.452 0.283 1.00 97.00 81 PHE A CA 1
ATOM 562 C C . PHE A 1 81 ? 0.119 -6.197 0.883 1.00 97.00 81 PHE A C 1
ATOM 564 O O . PHE A 1 81 ? -0.579 -5.236 0.553 1.00 97.00 81 PHE A O 1
ATOM 571 N N . GLN A 1 82 ? -0.267 -7.050 1.829 1.00 97.81 82 GLN A N 1
ATOM 572 C CA . GLN A 1 82 ? -1.460 -6.872 2.650 1.00 97.81 82 GLN A CA 1
ATOM 573 C C . GLN A 1 82 ? -1.122 -6.957 4.134 1.00 97.81 82 GLN A C 1
ATOM 575 O O . GLN A 1 82 ? -0.310 -7.778 4.566 1.00 97.81 82 GLN A O 1
ATOM 580 N N . CYS A 1 83 ? -1.801 -6.139 4.934 1.00 98.38 83 CYS A N 1
ATOM 581 C CA . CYS A 1 83 ? -1.694 -6.180 6.384 1.00 98.38 83 CYS A CA 1
ATOM 582 C C . CYS A 1 83 ? -2.886 -6.908 7.005 1.00 98.38 83 CYS A C 1
ATOM 584 O O . CYS A 1 83 ? -4.041 -6.522 6.835 1.00 98.38 83 CYS A O 1
ATOM 586 N N . GLN A 1 84 ? -2.602 -7.957 7.773 1.00 98.06 84 GLN A N 1
ATOM 587 C CA . GLN A 1 84 ? -3.583 -8.605 8.636 1.00 98.06 84 GLN A CA 1
ATOM 588 C C . GLN A 1 84 ? -3.620 -7.873 9.977 1.00 98.06 84 GLN A C 1
ATOM 590 O O . GLN A 1 84 ? -2.706 -8.005 10.798 1.00 98.06 84 GLN A O 1
ATOM 595 N N . CYS A 1 85 ? -4.676 -7.090 10.180 1.00 98.00 85 CYS A N 1
ATOM 596 C CA . CYS A 1 85 ? -4.822 -6.249 11.360 1.00 98.00 85 CYS A CA 1
ATOM 597 C C . CYS A 1 85 ? -5.220 -7.038 12.603 1.00 98.00 85 CYS A C 1
ATOM 599 O O . CYS A 1 85 ? -6.005 -7.989 12.550 1.00 98.00 85 CYS A O 1
ATOM 601 N N . GLY A 1 86 ? -4.663 -6.618 13.740 1.00 95.12 86 GLY A N 1
ATOM 602 C CA . GLY A 1 86 ? -5.109 -7.069 15.049 1.00 95.12 86 GLY A CA 1
ATOM 603 C C . GLY A 1 86 ? -6.527 -6.586 15.355 1.00 95.12 86 GLY A C 1
ATOM 604 O O . GLY A 1 86 ? -7.064 -5.687 14.707 1.00 95.12 86 GLY A O 1
ATOM 605 N N . ARG A 1 87 ? -7.143 -7.182 16.378 1.00 94.88 87 ARG A N 1
ATOM 606 C CA . ARG A 1 87 ? -8.458 -6.752 16.865 1.00 94.88 87 ARG A CA 1
ATOM 607 C C . ARG A 1 87 ? -8.404 -5.276 17.286 1.00 94.88 87 ARG A C 1
ATOM 609 O O . ARG A 1 87 ? -7.500 -4.906 18.025 1.00 94.88 87 ARG A O 1
ATOM 616 N N . GLY A 1 88 ? -9.391 -4.490 16.854 1.00 95.44 88 GLY A N 1
ATOM 617 C CA . GLY A 1 88 ? -9.468 -3.051 17.130 1.00 95.44 88 GLY A CA 1
ATOM 618 C C . GLY A 1 88 ? -8.830 -2.165 16.065 1.00 95.44 88 GLY A C 1
ATOM 619 O O . GLY A 1 88 ? -9.004 -0.962 16.122 1.00 95.44 88 GLY A O 1
ATOM 620 N N . TYR A 1 89 ? -8.148 -2.731 15.064 1.00 98.00 89 TYR A N 1
ATOM 621 C CA . TYR A 1 89 ? -7.510 -1.947 14.007 1.00 98.00 89 TYR A CA 1
ATOM 622 C C . TYR A 1 89 ? -8.058 -2.271 12.618 1.00 98.00 89 TYR A C 1
ATOM 624 O O . TYR A 1 89 ? -8.458 -3.401 12.329 1.00 98.00 89 TYR A O 1
ATOM 632 N N . ALA A 1 90 ? -8.039 -1.273 11.743 1.00 95.69 90 ALA A N 1
ATOM 633 C CA . ALA A 1 90 ? -8.477 -1.345 10.357 1.00 95.69 90 ALA A CA 1
ATOM 634 C C . ALA A 1 90 ? -7.592 -0.479 9.442 1.00 95.69 90 ALA A C 1
ATOM 636 O O . ALA A 1 90 ? -6.684 0.217 9.893 1.00 95.69 90 ALA A O 1
ATOM 637 N N . GLY A 1 91 ? -7.884 -0.514 8.143 1.00 97.44 91 GLY A N 1
ATOM 638 C CA . GLY A 1 91 ? -7.140 0.211 7.113 1.00 97.44 91 GLY A CA 1
ATOM 639 C C . GLY A 1 91 ? -6.110 -0.667 6.394 1.00 97.44 91 GLY A C 1
ATOM 640 O O . GLY A 1 91 ? -5.774 -1.748 6.884 1.00 97.44 91 GLY A O 1
ATOM 641 N N . PRO A 1 92 ? -5.615 -0.242 5.217 1.00 96.62 92 PRO A N 1
ATOM 642 C CA . PRO A 1 92 ? -4.664 -1.018 4.418 1.00 96.62 92 PRO A CA 1
ATOM 643 C C . PRO A 1 92 ? -3.359 -1.346 5.147 1.00 96.62 92 PRO A C 1
ATOM 645 O O . PRO A 1 92 ? -2.738 -2.366 4.857 1.00 96.62 92 PRO A O 1
ATOM 648 N N . ARG A 1 93 ? -2.948 -0.496 6.095 1.00 97.12 93 ARG A N 1
ATOM 649 C CA . ARG A 1 93 ? -1.746 -0.671 6.915 1.00 97.12 93 ARG A CA 1
ATOM 650 C C . ARG A 1 93 ? -2.077 -0.830 8.399 1.00 97.12 93 ARG A C 1
ATOM 652 O O . ARG A 1 93 ? -1.169 -0.741 9.215 1.00 97.12 93 ARG A O 1
ATOM 659 N N . CYS A 1 94 ? -3.332 -1.106 8.758 1.00 98.19 94 CYS A N 1
ATOM 660 C CA . CYS A 1 94 ? -3.793 -1.187 10.151 1.00 98.19 94 CYS A CA 1
ATOM 661 C C . CYS A 1 94 ? -3.614 0.117 10.944 1.00 98.19 94 CYS A C 1
ATOM 663 O O . CYS A 1 94 ? -3.437 0.100 12.161 1.00 98.19 94 CYS A O 1
ATOM 665 N N . GLU A 1 95 ? -3.631 1.253 10.252 1.00 97.56 95 GLU A N 1
ATOM 666 C CA . GLU A 1 95 ? -3.383 2.582 10.804 1.00 97.56 95 GLU A CA 1
ATOM 667 C C . GLU A 1 95 ? -4.602 3.199 11.505 1.00 97.56 95 GLU A C 1
ATOM 669 O O . GLU A 1 95 ? -4.469 4.198 12.210 1.00 97.56 95 GLU A O 1
ATOM 674 N N . ILE A 1 96 ? -5.787 2.617 11.312 1.00 97.31 96 ILE A N 1
ATOM 675 C CA . ILE A 1 96 ? -7.054 3.135 11.826 1.00 97.31 96 ILE A CA 1
ATOM 676 C C . ILE A 1 96 ? -7.416 2.378 13.102 1.00 97.31 96 ILE A C 1
ATOM 678 O O . ILE A 1 96 ? -7.590 1.164 13.055 1.00 97.31 96 ILE A O 1
ATOM 682 N N . ASP A 1 97 ? -7.571 3.091 14.218 1.00 96.50 97 ASP A N 1
ATOM 683 C CA . ASP A 1 97 ? -8.214 2.565 15.429 1.00 96.50 97 ASP A CA 1
ATOM 684 C C . ASP A 1 97 ? -9.736 2.561 15.220 1.00 96.50 97 ASP A C 1
ATOM 686 O O . ASP A 1 97 ? -10.326 3.570 14.811 1.00 96.50 97 ASP A O 1
ATOM 690 N N . ILE A 1 98 ? -10.362 1.403 15.398 1.00 97.00 98 ILE A N 1
ATOM 691 C CA . ILE A 1 98 ? -11.806 1.239 15.240 1.00 97.00 98 ILE A CA 1
ATOM 692 C C . ILE A 1 98 ? -12.468 1.867 16.458 1.00 97.00 98 ILE A C 1
ATOM 694 O O . ILE A 1 98 ? -12.070 1.589 17.572 1.00 97.00 98 ILE A O 1
ATOM 698 N N . ASN A 1 99 ? -13.510 2.669 16.243 1.00 96.06 99 ASN A N 1
ATOM 699 C CA . ASN A 1 99 ? -14.290 3.205 17.350 1.00 96.06 99 ASN A CA 1
ATOM 700 C C . ASN A 1 99 ? -15.469 2.279 17.674 1.00 96.06 99 ASN A C 1
ATOM 702 O O . ASN A 1 99 ? -16.508 2.313 16.996 1.00 96.06 99 ASN A O 1
ATOM 706 N N . GLU A 1 100 ? -15.338 1.464 18.719 1.00 96.06 100 GLU A N 1
ATOM 707 C CA . GLU A 1 100 ? -16.371 0.513 19.146 1.00 96.06 100 GLU A CA 1
ATOM 708 C C . GLU A 1 100 ? -17.626 1.195 19.714 1.00 96.06 100 GLU A C 1
ATOM 710 O O . GLU A 1 100 ? -18.692 0.579 19.804 1.00 96.06 100 GLU A O 1
ATOM 715 N N . CYS A 1 101 ? -17.554 2.481 20.061 1.00 95.44 101 CYS A N 1
ATOM 716 C CA . CYS A 1 101 ? -18.706 3.238 20.541 1.00 95.44 101 CYS A CA 1
ATOM 717 C C . CYS A 1 101 ? -19.685 3.642 19.430 1.00 95.44 101 CYS A C 1
ATOM 719 O O . CYS A 1 101 ? -20.836 3.967 19.738 1.00 95.44 101 CYS A O 1
ATOM 721 N N . LEU A 1 102 ? -19.288 3.592 18.151 1.00 95.81 102 LEU A N 1
ATOM 722 C CA . LEU A 1 102 ? -20.158 3.973 17.028 1.00 95.81 102 LEU A CA 1
ATOM 723 C C . LEU A 1 102 ? -21.397 3.082 16.893 1.00 95.81 102 LEU A C 1
ATOM 725 O O . LEU A 1 102 ? -22.432 3.544 16.416 1.00 95.81 102 LEU A O 1
ATOM 729 N N . SER A 1 103 ? -21.338 1.832 17.359 1.00 93.94 103 SER A N 1
ATOM 730 C CA . SER A 1 103 ? -22.504 0.940 17.380 1.00 93.94 103 SER A CA 1
ATOM 731 C C . SER A 1 103 ? -23.451 1.197 18.557 1.00 93.94 103 SER A C 1
ATOM 733 O O . SER A 1 103 ? -24.369 0.411 18.773 1.00 93.94 103 SER A O 1
ATOM 735 N N . MET A 1 104 ? -23.210 2.250 19.349 1.00 92.75 104 MET A N 1
ATOM 736 C CA . MET A 1 104 ? -23.963 2.597 20.558 1.00 92.75 104 MET A CA 1
ATOM 737 C C . MET A 1 104 ? -24.181 1.398 21.504 1.00 92.75 104 MET A C 1
ATOM 739 O O . MET A 1 104 ? -25.319 1.083 21.859 1.00 92.75 104 MET A O 1
ATOM 743 N N . PRO A 1 105 ? -23.114 0.698 21.934 1.00 93.31 105 PRO A N 1
ATOM 744 C CA . PRO A 1 105 ? -23.267 -0.538 22.699 1.00 93.31 105 PRO A CA 1
ATOM 745 C C . PRO A 1 105 ? -23.721 -0.313 24.155 1.00 93.31 105 PRO A C 1
ATOM 747 O O . PRO A 1 105 ? -24.170 -1.246 24.823 1.00 93.31 105 PRO A O 1
ATOM 750 N N . CYS A 1 106 ? -23.605 0.915 24.665 1.00 92.62 106 CYS A N 1
ATOM 751 C CA . CYS A 1 106 ? -23.956 1.266 26.036 1.00 92.62 106 CYS A CA 1
ATOM 752 C C . CYS A 1 106 ? -25.447 1.587 26.184 1.00 92.62 106 CYS A C 1
ATOM 754 O O . CYS A 1 106 ? -26.005 2.398 25.451 1.00 92.62 106 CYS A O 1
ATOM 756 N N . GLN A 1 107 ? -26.086 0.972 27.178 1.00 90.81 107 GLN A N 1
ATOM 757 C CA . GLN A 1 107 ? -27.506 1.164 27.487 1.00 90.81 107 GLN A CA 1
ATOM 758 C C . GLN A 1 107 ? -27.707 2.147 28.651 1.00 90.81 107 GLN A C 1
ATOM 760 O O . GLN A 1 107 ? -26.762 2.480 29.367 1.00 90.81 107 GLN A O 1
ATOM 765 N N . ASN A 1 108 ? -28.959 2.553 28.894 1.00 88.06 108 ASN A N 1
ATOM 766 C CA . ASN A 1 108 ? -29.373 3.370 30.048 1.00 88.06 108 ASN A CA 1
ATOM 767 C C . ASN A 1 108 ? -28.630 4.710 30.182 1.00 88.06 108 ASN A C 1
ATOM 769 O O . ASN A 1 108 ? -28.306 5.129 31.296 1.00 88.06 108 ASN A O 1
ATOM 773 N N . ASP A 1 109 ? -28.361 5.363 29.051 1.00 84.81 109 ASP A N 1
ATOM 774 C CA . ASP A 1 109 ? -27.640 6.640 28.979 1.00 84.81 109 ASP A CA 1
ATOM 775 C C . ASP A 1 109 ? -26.219 6.584 29.577 1.00 84.81 109 ASP A C 1
ATOM 777 O O . ASP A 1 109 ? -25.698 7.589 30.062 1.00 84.81 109 ASP A O 1
ATOM 781 N N . ALA A 1 110 ? -25.585 5.405 29.585 1.00 90.81 110 ALA A N 1
ATOM 782 C CA . ALA A 1 110 ? -24.190 5.271 29.988 1.00 90.81 110 ALA A CA 1
ATOM 783 C C . ALA A 1 110 ? -23.248 5.862 28.926 1.00 90.81 110 ALA A C 1
ATOM 785 O O . ALA A 1 110 ? -23.437 5.667 27.724 1.00 90.81 110 ALA A O 1
ATOM 786 N N . THR A 1 111 ? -22.196 6.548 29.377 1.00 92.94 111 THR A N 1
ATOM 787 C CA . THR A 1 111 ? -21.166 7.116 28.501 1.00 92.94 111 THR A CA 1
ATOM 788 C C . THR A 1 111 ? -20.272 5.999 27.981 1.00 92.94 111 THR A C 1
ATOM 790 O O . THR A 1 111 ? -19.656 5.285 28.772 1.00 92.94 111 THR A O 1
ATOM 793 N N . CYS A 1 112 ? -20.174 5.856 26.662 1.00 95.25 112 CYS A N 1
ATOM 794 C CA . CYS A 1 112 ? -19.244 4.916 26.050 1.00 95.25 112 CYS A CA 1
ATOM 795 C C . CYS A 1 112 ? -17.833 5.506 25.990 1.00 95.25 112 CYS A C 1
ATOM 797 O O . CYS A 1 112 ? -17.653 6.653 25.581 1.00 95.25 112 CYS A O 1
ATOM 799 N N . LEU A 1 113 ? -16.847 4.712 26.399 1.00 96.12 113 LEU A N 1
ATOM 800 C CA . LEU A 1 113 ? -15.433 4.966 26.185 1.00 96.12 113 LEU A CA 1
ATOM 801 C C . LEU A 1 113 ? -14.869 3.946 25.210 1.00 96.12 113 LEU A C 1
ATOM 803 O O . LEU A 1 113 ? -14.990 2.738 25.428 1.00 96.12 113 LEU A O 1
ATOM 807 N N . ASP A 1 114 ? -14.215 4.481 24.194 1.00 94.50 114 ASP A N 1
ATOM 808 C CA . ASP A 1 114 ? -13.514 3.735 23.166 1.00 94.50 114 ASP A CA 1
ATOM 809 C C . ASP A 1 114 ? -12.239 3.092 23.722 1.00 94.50 114 ASP A C 1
ATOM 811 O O . ASP A 1 114 ? -11.550 3.688 24.566 1.00 94.50 114 ASP A O 1
ATOM 815 N N . ARG A 1 115 ? -11.939 1.866 23.297 1.00 94.88 115 ARG A N 1
ATOM 816 C CA . ARG A 1 115 ? -10.727 1.133 23.680 1.00 94.88 115 ARG A CA 1
ATOM 817 C C . ARG A 1 115 ? -10.303 0.243 22.523 1.00 94.88 115 ARG A C 1
ATOM 819 O O . ARG A 1 115 ? -11.132 -0.324 21.846 1.00 94.88 115 ARG A O 1
ATOM 826 N N . ILE A 1 116 ? -9.008 -0.023 22.403 1.00 93.62 116 ILE A N 1
ATOM 827 C CA . ILE A 1 116 ? -8.489 -0.886 21.334 1.00 93.62 116 ILE A CA 1
ATOM 828 C C . ILE A 1 116 ? -9.171 -2.268 21.358 1.00 93.62 116 ILE A C 1
ATOM 830 O O . ILE A 1 116 ? -8.902 -3.103 22.230 1.00 93.62 116 ILE A O 1
ATOM 834 N N . GLY A 1 117 ? -10.045 -2.518 20.380 1.00 92.12 117 GLY A N 1
ATOM 835 C CA . GLY A 1 117 ? -10.739 -3.789 20.191 1.00 92.12 117 GLY A CA 1
ATOM 836 C C . GLY A 1 117 ? -11.914 -4.038 21.138 1.00 92.12 117 GLY A C 1
ATOM 837 O O . GLY A 1 117 ? -12.477 -5.146 21.124 1.00 92.12 117 GLY A O 1
ATOM 838 N N . GLU A 1 118 ? -12.272 -3.078 21.989 1.00 94.50 118 GLU A N 1
ATOM 839 C CA . GLU A 1 118 ? -13.322 -3.208 22.999 1.00 94.50 118 GLU A CA 1
ATOM 840 C C . GLU A 1 118 ? -13.942 -1.851 23.366 1.00 94.50 118 GLU A C 1
ATOM 842 O O . GLU A 1 118 ? -13.591 -0.810 22.846 1.00 94.50 118 GLU A O 1
ATOM 847 N N . PHE A 1 119 ? -14.886 -1.829 24.300 1.00 94.81 119 PHE A N 1
ATOM 848 C CA . PHE A 1 119 ? -15.433 -0.573 24.809 1.00 94.81 119 PHE A CA 1
ATOM 849 C C . PHE A 1 119 ? -15.696 -0.681 26.306 1.00 94.81 119 PHE A C 1
ATOM 851 O O . PHE A 1 119 ? -15.809 -1.769 26.875 1.00 94.81 119 PHE A O 1
ATOM 858 N N . THR A 1 120 ? -15.809 0.458 26.982 1.00 94.06 120 THR A N 1
ATOM 859 C CA . THR A 1 120 ? -16.219 0.520 28.390 1.00 94.06 120 THR A CA 1
ATOM 860 C C . THR A 1 120 ? -17.377 1.485 28.563 1.00 94.06 120 THR A C 1
ATOM 862 O O . THR A 1 120 ? -17.272 2.652 28.213 1.00 94.06 120 THR A O 1
ATOM 865 N N . CYS A 1 121 ? -18.466 1.019 29.170 1.00 94.44 121 CYS A N 1
ATOM 866 C CA . CYS A 1 121 ? -19.595 1.874 29.523 1.00 94.44 121 CYS A CA 1
ATOM 867 C C . CYS A 1 121 ? -19.433 2.418 30.945 1.00 94.44 121 CYS A C 1
ATOM 869 O O . CYS A 1 121 ? -19.320 1.649 31.902 1.00 94.44 121 CYS A O 1
ATOM 871 N N . ILE A 1 122 ? -19.457 3.740 31.093 1.00 91.31 122 ILE A N 1
ATOM 872 C CA . ILE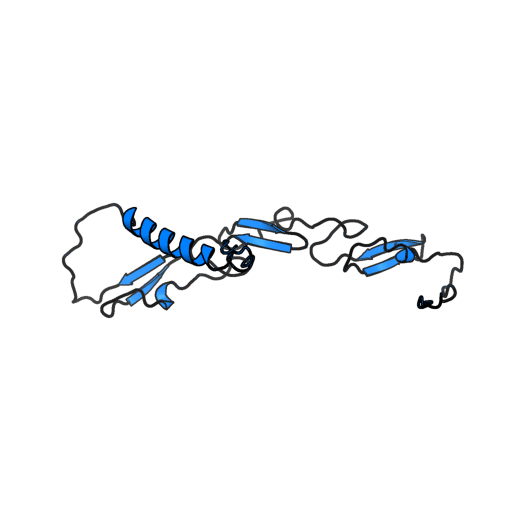 A 1 122 ? -19.445 4.427 32.384 1.00 91.31 122 ILE A CA 1
ATOM 873 C C . ILE A 1 122 ? -20.863 4.875 32.729 1.00 91.31 122 ILE A C 1
ATOM 875 O O . ILE A 1 122 ? -21.464 5.698 32.040 1.00 91.31 122 ILE A O 1
ATOM 879 N N . CYS A 1 123 ? -21.384 4.362 33.840 1.00 85.44 123 CYS A N 1
ATOM 880 C CA . CYS A 1 123 ? -22.674 4.777 34.379 1.00 85.44 123 CYS A CA 1
ATOM 881 C C . CYS A 1 123 ? -22.550 6.101 35.150 1.00 85.44 123 CYS A C 1
ATOM 883 O O . CYS A 1 123 ? -21.601 6.295 35.912 1.00 85.44 123 CYS A O 1
ATOM 885 N N . MET A 1 124 ? -23.543 6.986 35.020 1.00 74.75 124 MET A N 1
ATOM 886 C CA . MET A 1 124 ? -23.600 8.213 35.820 1.00 74.75 124 MET A CA 1
ATOM 887 C C . MET A 1 124 ? -23.758 7.910 37.328 1.00 74.75 124 MET A C 1
ATOM 889 O O . MET A 1 124 ? -24.537 7.019 37.697 1.00 74.75 124 MET A O 1
ATOM 893 N N . PRO A 1 125 ? -23.078 8.662 38.221 1.00 65.56 125 PRO A N 1
ATOM 894 C CA . PRO A 1 125 ? -23.244 8.520 39.666 1.00 65.56 125 PRO A CA 1
ATOM 895 C C . PRO A 1 125 ? -24.706 8.776 40.060 1.00 65.56 125 PRO A C 1
ATOM 897 O O . PRO A 1 125 ? -25.239 9.849 39.799 1.00 65.56 125 PRO A O 1
ATOM 900 N N . GLY A 1 126 ? -25.362 7.786 40.672 1.00 59.47 126 GLY A N 1
ATOM 901 C CA . GLY A 1 126 ? -26.769 7.874 41.100 1.00 59.47 126 GLY A CA 1
ATOM 902 C C . GLY A 1 126 ? -27.690 6.806 40.505 1.00 59.47 126 GLY A C 1
ATOM 903 O O . GLY A 1 126 ? -28.772 6.577 41.039 1.00 59.47 126 GLY A O 1
ATOM 904 N N . ARG A 1 127 ? -27.247 6.077 39.473 1.00 53.84 127 ARG A N 1
ATOM 905 C CA . ARG A 1 127 ? -27.860 4.806 39.049 1.00 53.84 127 ARG A CA 1
ATOM 906 C C . ARG A 1 127 ? -26.913 3.660 39.369 1.00 53.84 127 ARG A C 1
ATOM 908 O O . ARG A 1 127 ? -26.292 3.067 38.494 1.00 53.84 127 ARG A O 1
ATOM 915 N N . THR A 1 128 ? -26.757 3.383 40.659 1.00 49.25 128 THR A N 1
ATOM 916 C CA . THR A 1 128 ? -26.053 2.183 41.103 1.00 49.25 128 THR A CA 1
ATOM 917 C C . THR A 1 128 ? -26.911 0.975 40.747 1.00 49.25 128 THR A C 1
ATOM 919 O O . THR A 1 128 ? -27.908 0.700 41.414 1.00 49.25 128 THR A O 1
ATOM 922 N N . THR A 1 129 ? -26.516 0.222 39.723 1.00 58.06 129 THR A N 1
ATOM 923 C CA . THR A 1 129 ? -26.759 -1.220 39.773 1.00 58.06 129 THR A CA 1
ATOM 924 C C . THR A 1 129 ? -26.083 -1.764 41.042 1.00 58.06 129 THR A C 1
ATOM 926 O O . THR A 1 129 ? -25.116 -1.161 41.531 1.00 58.06 129 THR A O 1
ATOM 929 N N . PRO A 1 130 ? -26.600 -2.844 41.654 1.00 50.66 130 PRO A N 1
ATOM 930 C CA . PRO A 1 130 ? -26.013 -3.381 42.871 1.00 50.66 130 PRO A CA 1
ATOM 931 C C . PRO A 1 130 ? -24.541 -3.694 42.616 1.00 50.66 130 PRO A C 1
ATOM 933 O O . PRO A 1 130 ? -24.190 -4.245 41.574 1.00 50.66 130 PRO A O 1
ATOM 936 N N . ARG A 1 131 ? -23.706 -3.298 43.578 1.00 48.59 131 ARG A N 1
ATOM 937 C CA . ARG A 1 131 ? -22.276 -3.601 43.700 1.00 48.59 131 ARG A CA 1
ATOM 938 C C . ARG A 1 131 ? -21.915 -4.911 42.971 1.00 48.59 131 ARG A C 1
ATOM 940 O O . ARG A 1 131 ? -22.499 -5.939 43.322 1.00 48.59 131 ARG A O 1
ATOM 947 N N . PRO A 1 132 ? -20.965 -4.919 42.018 1.00 52.25 132 PRO A N 1
ATOM 948 C CA . PRO A 1 132 ? -20.552 -6.175 41.414 1.00 52.25 132 PRO A CA 1
ATOM 949 C C . PRO A 1 132 ? -19.985 -7.081 42.520 1.00 52.25 132 PRO A C 1
ATOM 951 O O . PRO A 1 132 ? -19.294 -6.579 43.421 1.00 52.25 132 PRO A O 1
ATOM 954 N N . PRO A 1 133 ? -20.273 -8.395 42.512 1.00 46.91 133 PRO A N 1
ATOM 955 C CA . PRO A 1 133 ? -19.515 -9.312 43.343 1.00 46.91 133 PRO A CA 1
ATOM 956 C C . PRO A 1 133 ? -18.042 -9.187 42.945 1.00 46.91 133 PRO A C 1
ATOM 958 O O . PRO A 1 133 ? -17.711 -8.960 41.781 1.00 46.91 133 PRO A O 1
ATOM 961 N N . ARG A 1 134 ? -17.151 -9.282 43.934 1.00 51.09 134 ARG A N 1
ATOM 962 C CA . ARG A 1 134 ? -15.720 -9.430 43.678 1.00 51.09 134 ARG A CA 1
ATOM 963 C C . ARG A 1 134 ? -15.527 -10.770 42.980 1.00 51.09 134 ARG A C 1
ATOM 965 O O . ARG A 1 134 ? -15.332 -11.767 43.659 1.00 51.09 134 ARG A O 1
ATOM 972 N N . ASP A 1 135 ? -15.601 -10.786 41.660 1.00 46.38 135 ASP A N 1
ATOM 973 C CA . ASP A 1 135 ? -15.073 -11.887 40.875 1.00 46.38 135 ASP A CA 1
ATOM 974 C C . ASP A 1 135 ? -14.000 -11.325 39.953 1.00 46.38 135 ASP A C 1
ATOM 976 O O . ASP A 1 135 ? -14.235 -10.718 38.908 1.00 46.38 135 ASP A O 1
ATOM 980 N N . THR A 1 136 ? -12.769 -11.464 40.425 1.00 49.78 136 THR A N 1
ATOM 981 C CA . THR A 1 136 ? -11.614 -11.572 39.551 1.00 49.78 136 THR A CA 1
ATOM 982 C C . THR A 1 136 ? -11.912 -12.688 38.551 1.00 49.78 136 THR A C 1
ATOM 984 O O . THR A 1 136 ? -12.078 -13.820 38.989 1.00 49.78 136 THR A O 1
ATOM 987 N N . SER A 1 137 ? -11.907 -12.384 37.246 1.00 49.25 137 SER A N 1
ATOM 988 C CA . SER A 1 137 ? -12.005 -13.325 36.109 1.00 49.25 137 SER A CA 1
ATOM 989 C C . SER A 1 137 ? -13.383 -13.383 35.416 1.00 49.25 137 SER A C 1
ATOM 991 O O . SER A 1 137 ? -14.366 -13.831 35.986 1.00 49.25 137 SER A O 1
ATOM 993 N N . GLN A 1 138 ? -13.367 -13.049 34.114 1.00 44.94 138 GLN A N 1
ATOM 994 C CA . GLN A 1 138 ? -14.229 -13.570 33.034 1.00 44.94 138 GLN A CA 1
ATOM 995 C C . GLN A 1 138 ? -15.519 -12.810 32.672 1.00 44.94 138 GLN A C 1
ATOM 997 O O . GLN A 1 138 ? -16.620 -13.220 33.011 1.00 44.94 138 GLN A O 1
ATOM 1002 N N . HIS A 1 139 ? -15.408 -11.893 31.703 1.00 45.31 139 HIS A N 1
ATOM 1003 C CA . HIS A 1 139 ? -16.257 -12.035 30.512 1.00 45.31 139 HIS A CA 1
ATOM 1004 C C . HIS A 1 139 ? -15.724 -13.221 29.691 1.00 45.31 139 HIS A C 1
ATOM 1006 O O . HIS A 1 139 ? -15.033 -13.071 28.688 1.00 45.31 139 HIS A O 1
ATOM 1012 N N . ARG A 1 140 ? -16.003 -14.440 30.168 1.00 51.31 140 ARG A N 1
ATOM 1013 C CA . ARG A 1 140 ? -16.109 -15.595 29.281 1.00 51.31 140 ARG A CA 1
ATOM 1014 C C . ARG A 1 140 ? -17.421 -15.371 28.556 1.00 51.31 140 ARG A C 1
ATOM 1016 O O . ARG A 1 140 ? -18.481 -15.557 29.145 1.00 51.31 140 ARG A O 1
ATOM 1023 N N . THR A 1 141 ? -17.345 -14.992 27.288 1.00 51.50 141 THR A N 1
ATOM 1024 C CA . THR A 1 141 ? -18.372 -15.400 26.332 1.00 51.50 141 THR A CA 1
ATOM 1025 C C . THR A 1 141 ? -18.651 -16.874 26.605 1.00 51.50 141 THR A C 1
ATOM 1027 O O . THR A 1 141 ? -17.753 -17.719 26.523 1.00 51.50 141 THR A O 1
ATOM 1030 N N . THR A 1 142 ? -19.858 -17.192 27.069 1.00 48.72 142 THR A N 1
ATOM 1031 C CA . THR A 1 142 ? -20.196 -18.592 27.302 1.00 48.72 142 THR A CA 1
ATOM 1032 C C . THR A 1 142 ? -20.073 -19.308 25.960 1.00 48.72 142 THR A C 1
ATOM 1034 O O . THR A 1 142 ? -20.507 -18.801 24.926 1.00 48.72 142 THR A O 1
ATOM 1037 N N . ALA A 1 143 ? -19.478 -20.503 25.951 1.00 52.84 143 ALA A N 1
ATOM 1038 C CA . ALA A 1 143 ? -19.333 -21.319 24.741 1.00 52.84 143 ALA A CA 1
ATOM 1039 C C . ALA A 1 143 ? -20.680 -21.590 24.027 1.00 52.84 143 ALA A C 1
ATOM 1041 O O . ALA A 1 143 ? -20.700 -21.990 22.867 1.00 52.84 143 ALA A O 1
ATOM 1042 N N . ARG A 1 144 ? -21.806 -21.321 24.704 1.00 51.16 144 ARG A N 1
ATOM 1043 C CA . ARG A 1 144 ? -23.167 -21.365 24.167 1.00 51.16 144 ARG A CA 1
ATOM 1044 C C . ARG A 1 144 ? -23.523 -20.183 23.252 1.00 51.16 144 ARG A C 1
ATOM 1046 O O . ARG A 1 144 ? -24.258 -20.390 22.294 1.00 51.16 144 ARG A O 1
ATOM 1053 N N . GLU A 1 145 ? -22.987 -18.983 23.477 1.00 53.03 145 GLU A N 1
ATOM 1054 C CA . GLU A 1 145 ? -23.258 -17.804 22.629 1.00 53.03 145 GLU A CA 1
ATOM 1055 C C . GLU A 1 145 ? -22.378 -17.780 21.368 1.00 53.03 145 GLU A C 1
ATOM 1057 O O . GLU A 1 145 ? -22.840 -17.410 20.288 1.00 53.03 145 GLU A O 1
ATOM 1062 N N . LEU A 1 146 ? -21.151 -18.313 21.451 1.00 54.38 146 LEU A N 1
ATOM 1063 C CA . LEU A 1 146 ? -20.287 -18.537 20.280 1.00 54.38 146 LEU A CA 1
ATOM 1064 C C . LEU A 1 146 ? -20.827 -19.624 19.333 1.00 54.38 146 LEU A C 1
ATOM 1066 O O . LEU A 1 146 ? -20.483 -19.623 18.152 1.00 54.38 146 LEU A O 1
ATOM 1070 N N . GLN A 1 147 ? -21.686 -20.535 19.805 1.00 53.91 147 GLN A N 1
ATOM 1071 C CA . GLN A 1 147 ? -22.353 -21.518 18.943 1.00 53.91 147 GLN A CA 1
ATOM 1072 C C . GLN A 1 147 ? -23.486 -20.898 18.112 1.00 53.91 147 GLN A C 1
ATOM 1074 O O . GLN A 1 147 ? -23.680 -21.313 16.972 1.00 53.91 147 GLN A O 1
ATOM 1079 N N . LEU A 1 148 ? -24.179 -19.873 18.619 1.00 55.44 148 LEU A N 1
ATOM 1080 C CA . LEU A 1 148 ? -25.265 -19.203 17.892 1.00 55.44 148 LEU A CA 1
ATOM 1081 C C . LEU A 1 148 ? -24.740 -18.192 16.859 1.00 55.44 148 LEU A C 1
ATOM 1083 O O . LEU A 1 148 ? -25.267 -18.126 15.747 1.00 55.44 148 LEU A O 1
ATOM 1087 N N . LEU A 1 149 ? -23.645 -17.486 17.163 1.00 52.97 149 LEU A N 1
ATOM 1088 C CA . LEU A 1 149 ? -22.998 -16.581 16.203 1.00 52.97 149 LEU A CA 1
ATOM 1089 C C . LEU A 1 149 ? -22.267 -17.344 15.082 1.00 52.97 149 LEU A C 1
ATOM 1091 O O . LEU A 1 149 ? -22.387 -16.972 13.916 1.00 52.97 149 LEU A O 1
ATOM 1095 N N . ASN A 1 150 ? -21.617 -18.476 15.391 1.00 49.97 150 ASN A N 1
ATOM 1096 C CA . ASN A 1 150 ? -21.032 -19.349 14.363 1.00 49.97 150 ASN A CA 1
ATOM 1097 C C . ASN A 1 150 ? -22.086 -20.098 13.524 1.00 49.97 150 ASN A C 1
ATOM 1099 O O . ASN A 1 150 ? -21.794 -20.455 12.385 1.00 49.97 150 ASN A O 1
ATOM 1103 N N . TYR A 1 151 ? -23.288 -20.361 14.054 1.00 51.28 151 TYR A N 1
ATOM 1104 C CA . TYR A 1 151 ? -24.388 -20.961 13.283 1.00 51.28 151 TYR A CA 1
ATOM 1105 C C . TYR A 1 151 ? -24.985 -19.960 12.283 1.00 51.28 151 TYR A C 1
ATOM 1107 O O . TYR A 1 151 ? -25.223 -20.314 11.131 1.00 51.28 151 TYR A O 1
ATOM 1115 N N . SER A 1 152 ? -25.138 -18.693 12.687 1.00 47.94 152 SER A N 1
ATOM 1116 C CA . SER A 1 152 ? -25.586 -17.613 11.796 1.00 47.94 152 SER A CA 1
ATOM 1117 C C . SER A 1 152 ? -24.574 -17.328 10.672 1.00 47.94 152 SER A C 1
ATOM 1119 O O . SER A 1 152 ? -24.953 -17.265 9.505 1.00 47.94 152 SER A O 1
ATOM 1121 N N . GLN A 1 153 ? -23.271 -17.281 10.986 1.00 52.75 153 GLN A N 1
ATOM 1122 C CA . GLN A 1 153 ? -22.216 -17.027 9.990 1.00 52.75 153 GLN A CA 1
ATOM 1123 C C . GLN A 1 153 ? -21.946 -18.203 9.032 1.00 52.75 153 GLN A C 1
ATOM 1125 O O . GLN A 1 153 ? -21.540 -17.987 7.891 1.00 52.75 153 GLN A O 1
ATOM 1130 N N . ARG A 1 154 ? -22.201 -19.457 9.442 1.00 55.03 154 ARG A N 1
ATOM 1131 C CA . ARG A 1 154 ? -22.117 -20.619 8.531 1.00 55.03 154 ARG A CA 1
ATOM 1132 C C . ARG A 1 154 ? -23.281 -20.694 7.542 1.00 55.03 154 ARG A C 1
ATOM 1134 O O . ARG A 1 154 ? -23.099 -21.239 6.457 1.00 55.03 154 ARG A O 1
ATOM 1141 N N . ASN A 1 155 ? -24.451 -20.161 7.895 1.00 49.56 155 ASN A N 1
ATOM 1142 C CA . ASN A 1 155 ? -25.623 -20.180 7.018 1.00 49.56 155 ASN A CA 1
ATOM 1143 C C . ASN A 1 155 ? -25.581 -19.061 5.967 1.00 49.56 155 ASN A C 1
ATOM 1145 O O . ASN A 1 155 ? -25.964 -19.306 4.828 1.00 49.56 155 ASN A O 1
ATOM 1149 N N . THR A 1 156 ? -25.001 -17.897 6.277 1.00 49.56 156 THR A N 1
ATOM 1150 C CA . THR A 1 156 ? -24.773 -16.831 5.282 1.00 49.56 156 THR A CA 1
ATOM 1151 C C . THR A 1 156 ? -23.650 -17.157 4.290 1.00 49.56 156 THR A C 1
ATOM 1153 O O . THR A 1 156 ? -23.716 -16.746 3.135 1.00 49.56 156 THR A O 1
ATOM 1156 N N . ALA A 1 157 ? -22.658 -17.969 4.678 1.00 46.12 157 ALA A N 1
ATOM 1157 C CA . ALA A 1 157 ? -21.637 -18.480 3.753 1.00 46.12 157 ALA A CA 1
ATOM 1158 C C . ALA A 1 157 ? -22.163 -19.572 2.796 1.00 46.12 157 ALA A C 1
ATOM 1160 O O . ALA A 1 157 ? -21.560 -19.817 1.751 1.00 46.12 157 ALA A O 1
ATOM 1161 N N . ARG A 1 158 ? -23.292 -20.221 3.121 1.00 49.94 158 ARG A N 1
ATOM 1162 C CA . ARG A 1 158 ? -23.908 -21.257 2.275 1.00 49.94 158 ARG A CA 1
ATOM 1163 C C . ARG A 1 158 ? -24.856 -20.694 1.212 1.00 49.94 158 ARG A C 1
ATOM 1165 O O . ARG A 1 158 ? -25.098 -21.373 0.221 1.00 49.94 158 ARG A O 1
ATOM 1172 N N . GLU A 1 159 ? -25.342 -19.465 1.375 1.00 49.00 159 GLU A N 1
ATOM 1173 C CA . GLU A 1 159 ? -26.212 -18.800 0.390 1.00 49.00 159 GLU A CA 1
ATOM 1174 C C . GLU A 1 159 ? -25.440 -18.048 -0.711 1.00 49.00 159 GLU A C 1
ATOM 1176 O O . GLU A 1 159 ? -26.005 -17.772 -1.764 1.00 49.00 159 GLU A O 1
ATOM 1181 N N . LEU A 1 160 ? -24.133 -17.804 -0.546 1.00 49.75 160 LEU A N 1
ATOM 1182 C CA . LEU A 1 160 ? -23.284 -17.198 -1.590 1.00 49.75 160 LEU A CA 1
ATOM 1183 C C . LEU A 1 160 ? -22.521 -18.218 -2.459 1.00 49.75 160 LEU A C 1
ATOM 1185 O O . LEU A 1 160 ? -21.881 -17.8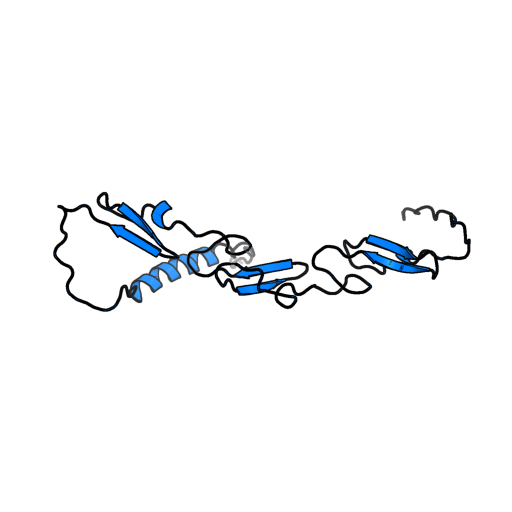28 -3.430 1.00 49.75 160 LEU A O 1
ATOM 1189 N N . GLN A 1 161 ? -22.616 -19.521 -2.163 1.00 48.66 161 GLN A N 1
ATOM 1190 C CA . GLN A 1 161 ? -22.065 -20.604 -3.001 1.00 48.66 161 GLN A CA 1
ATOM 1191 C C . GLN A 1 161 ? -23.153 -21.427 -3.723 1.00 48.66 161 GLN A C 1
ATOM 1193 O O . GLN A 1 161 ? -22.870 -22.486 -4.273 1.00 48.66 161 GLN A O 1
ATOM 1198 N N . GLY A 1 162 ? -24.399 -20.939 -3.737 1.00 42.22 162 GLY A N 1
ATOM 1199 C CA . GLY A 1 162 ? -25.554 -21.605 -4.352 1.00 42.22 162 GLY A CA 1
ATOM 1200 C C . GLY A 1 162 ? -25.899 -21.168 -5.779 1.00 42.22 162 GLY A C 1
ATOM 1201 O O . GLY A 1 162 ? -26.897 -21.637 -6.318 1.00 42.22 162 GLY A O 1
ATOM 1202 N N . THR A 1 163 ? -25.119 -20.298 -6.428 1.00 49.84 163 THR A N 1
ATOM 1203 C CA . THR A 1 163 ? -25.242 -20.089 -7.880 1.00 49.84 163 THR A CA 1
ATOM 1204 C C . THR A 1 163 ? -24.367 -21.098 -8.611 1.00 49.84 163 THR A C 1
ATOM 1206 O O . THR A 1 163 ? -23.243 -20.787 -8.994 1.00 49.84 163 THR A O 1
ATOM 1209 N N . THR A 1 164 ? -24.857 -22.327 -8.756 1.00 46.22 164 THR A N 1
ATOM 1210 C CA . THR A 1 164 ? -24.721 -23.169 -9.960 1.00 46.22 164 THR A CA 1
ATOM 1211 C C . THR A 1 164 ? -25.382 -24.527 -9.721 1.00 46.22 164 THR A C 1
ATOM 1213 O O . THR A 1 164 ? -25.253 -25.119 -8.656 1.00 46.22 164 THR A O 1
ATOM 1216 N N . ALA A 1 165 ? -26.048 -25.013 -10.771 1.00 41.78 165 ALA A N 1
ATOM 1217 C CA . ALA A 1 165 ? -26.622 -26.350 -10.932 1.00 41.78 165 ALA A CA 1
ATOM 1218 C C . ALA A 1 165 ? -28.019 -26.601 -10.328 1.00 41.78 165 ALA A C 1
ATOM 1220 O O . ALA A 1 165 ? -28.227 -27.515 -9.535 1.00 41.78 165 ALA A O 1
ATOM 1221 N N . THR A 1 166 ? -29.012 -25.873 -10.846 1.00 35.88 166 THR A N 1
ATOM 1222 C CA . THR A 1 166 ? -30.361 -26.427 -11.034 1.00 35.88 166 THR A CA 1
ATOM 1223 C C . THR A 1 166 ? -30.466 -26.950 -12.465 1.00 35.88 166 THR A C 1
ATOM 1225 O O . THR A 1 166 ? -30.866 -26.200 -13.341 1.00 35.88 166 THR A O 1
ATOM 1228 N N . GLU A 1 167 ? -30.085 -28.202 -12.717 1.00 43.06 167 GLU A N 1
ATOM 1229 C CA . GLU A 1 167 ? -30.803 -29.062 -13.671 1.00 43.06 167 GLU A CA 1
ATOM 1230 C C . GLU A 1 167 ? -30.362 -30.513 -13.468 1.00 43.06 167 GLU A C 1
ATOM 1232 O O . GLU A 1 167 ? -29.280 -30.909 -13.882 1.00 43.06 167 GLU A O 1
ATOM 1237 N N . LEU A 1 168 ? -31.194 -31.297 -12.785 1.00 35.84 168 LEU A N 1
ATOM 1238 C CA . LEU A 1 168 ? -31.321 -32.737 -12.994 1.00 35.84 168 LEU A CA 1
ATOM 1239 C C . LEU A 1 168 ? -32.699 -33.138 -12.459 1.00 35.84 168 LEU A C 1
ATOM 1241 O O . LEU A 1 168 ? -32.996 -33.045 -11.268 1.00 35.84 168 LEU A O 1
ATOM 1245 N N . GLN A 1 169 ? -33.561 -33.469 -13.415 1.00 39.53 169 GLN A N 1
ATOM 1246 C CA . GLN A 1 169 ? -34.951 -33.878 -13.260 1.00 39.53 169 GLN A CA 1
ATOM 1247 C C . GLN A 1 169 ? -35.070 -35.162 -12.417 1.00 39.53 169 GLN A C 1
ATOM 1249 O O . GLN A 1 169 ? -34.221 -36.044 -12.551 1.00 39.53 169 GLN A O 1
ATOM 1254 N N . PRO A 1 170 ? -36.154 -35.350 -11.643 1.00 37.62 170 PRO A N 1
ATOM 1255 C CA . PRO A 1 170 ? -36.602 -36.674 -11.246 1.00 37.62 170 PRO A CA 1
ATOM 1256 C C . PRO A 1 170 ? -37.659 -37.210 -12.225 1.00 37.62 170 PRO A C 1
ATOM 1258 O O . PRO A 1 170 ? -38.530 -36.488 -12.711 1.00 37.62 170 PRO A O 1
ATOM 1261 N N . GLU A 1 171 ? -37.557 -38.507 -12.493 1.00 44.00 171 GLU A N 1
ATOM 1262 C CA . GLU A 1 171 ? -38.420 -39.309 -13.356 1.00 44.00 171 GLU A CA 1
ATOM 1263 C C . GLU A 1 171 ? -39.922 -39.193 -13.041 1.00 44.00 171 GLU A C 1
ATOM 1265 O O . GLU A 1 171 ? -40.331 -39.262 -11.878 1.00 44.00 171 GLU A O 1
ATOM 1270 N N . LYS A 1 172 ? -40.755 -39.190 -14.095 1.00 36.56 172 LYS A N 1
ATOM 1271 C CA . LYS A 1 172 ? -41.928 -40.078 -14.174 1.00 36.56 172 LYS A CA 1
ATOM 1272 C C . LYS A 1 172 ? -42.561 -40.114 -15.571 1.00 36.56 172 LYS A C 1
ATOM 1274 O O . LYS A 1 172 ? -42.770 -39.069 -16.175 1.00 36.56 172 LYS A O 1
ATOM 1279 N N . TYR A 1 173 ? -43.018 -41.321 -15.931 1.00 33.72 173 TYR A N 1
ATOM 1280 C CA . TYR A 1 173 ? -44.071 -41.668 -16.904 1.00 33.72 173 TYR A CA 1
ATOM 1281 C C . TYR A 1 173 ? -43.628 -42.141 -18.307 1.00 33.72 173 TYR A C 1
ATOM 1283 O O . TYR A 1 173 ? -43.594 -41.358 -19.249 1.00 33.72 173 TYR A O 1
ATOM 1291 N N . SER A 1 174 ? -43.373 -43.448 -18.463 1.00 37.06 174 SER A N 1
ATOM 1292 C CA . SER A 1 174 ? -44.197 -44.396 -19.248 1.00 37.06 174 SER A CA 1
ATOM 1293 C C . SER A 1 174 ? -43.595 -45.799 -19.237 1.00 37.06 174 SER A C 1
ATOM 1295 O O . SER A 1 174 ? -42.360 -45.913 -19.115 1.00 37.06 174 SER A O 1
#

Sequence (174 aa):
MALFVPVSPPSGLLCHLDDACVSNPCNEGAVCDTNPLNGRAICTCPAGFVGGACNQDMDECSIGANPCEHFGKCVNTEGSFQCQCGRGYAGPRCEIDINECLSMPCQNDATCLDRIGEFTCICMPGRTTPRPPRDTSQHRTTARELQLLNYSQRNTARELQGTTATELQPEKYS

Foldseek 3Di:
DDDDDDDDQPDDPDNPQDQQCPVVQADPPWDWDADPPPNHIQTDEDAQFDDRRSPHGDFPCPPDPHQAPPPWDWDGDGRGIATHEDQQFDDRRSPDGDFPCVVVPDPPPFDWDGDRNDIDTHDDPPPDDDDDPPDDDDPPPPVVNVVVVVVVVVVVVVVVPPPDDDDDDDDDDD

Nearest PDB structures (foldseek):
  5uk5-assembly1_A  TM=8.549E-01  e=4.668E-18  Rattus norvegicus
  4cuf-assembly1_A  TM=8.252E-01  e=8.206E-12  Homo sapiens
  9b3n-assembly1_A  TM=7.395E-01  e=1.899E-12  Homo sapiens
  5fm9-assembly1_A-2  TM=6.949E-01  e=5.535E-11  Homo sapiens
  9b3g-assembly1_A  TM=5.471E-01  e=3.733E-10  Homo sapiens